Protein AF-A0AB35YA17-F1 (afdb_monomer_lite)

Radius of gyration: 20.36 Å; chains: 1; bounding box: 54×27×73 Å

Sequence (161 aa):
MIVRTKKKPSYKLISTYKTELMGVAAISVLIGHAGTAIMADTGAILLVPKMATLICTLMYMFFFLSGFGCFYSLNKSNDIHKFYNNRIKKVLLPYLVISSIAYAIKYFILEFSFRKFIEAEFFISFWMKNEGAWYIAVVAVLYVVYPVLYNIQKSTKGKKL

Structure (mmCIF, N/CA/C/O backbone):
data_AF-A0AB35YA17-F1
#
_entry.id   AF-A0AB35YA17-F1
#
loop_
_atom_site.group_PDB
_atom_site.id
_atom_site.type_symbol
_atom_site.label_atom_id
_atom_site.label_alt_id
_atom_site.label_comp_id
_atom_site.label_asym_id
_atom_site.label_entity_id
_atom_site.label_seq_id
_atom_site.pdbx_PDB_ins_code
_atom_site.Cartn_x
_atom_site.Cartn_y
_atom_site.Cartn_z
_atom_site.occupancy
_atom_site.B_iso_or_equiv
_atom_site.auth_seq_id
_atom_site.auth_comp_id
_atom_site.auth_asym_id
_atom_site.auth_atom_id
_atom_site.pdbx_PDB_model_num
ATOM 1 N N . MET A 1 1 ? -15.214 -6.123 48.615 1.00 42.41 1 MET A N 1
ATOM 2 C CA . MET A 1 1 ? -14.930 -6.631 47.253 1.00 42.41 1 MET A CA 1
ATOM 3 C C . MET A 1 1 ? -14.469 -5.464 46.379 1.00 42.41 1 MET A C 1
ATOM 5 O O . MET A 1 1 ? -15.293 -4.652 45.987 1.00 42.41 1 MET A O 1
ATOM 9 N N . ILE A 1 2 ? -13.160 -5.300 46.150 1.00 48.78 2 ILE A N 1
ATOM 10 C CA . ILE A 1 2 ? -12.632 -4.199 45.322 1.00 48.78 2 ILE A CA 1
ATOM 11 C C . ILE A 1 2 ? -12.821 -4.580 43.852 1.00 48.78 2 ILE A C 1
ATOM 13 O O . ILE A 1 2 ? -12.086 -5.409 43.315 1.00 48.78 2 ILE A O 1
ATOM 17 N N . VAL A 1 3 ? -13.816 -3.983 43.198 1.00 56.75 3 VAL A N 1
ATOM 18 C CA . VAL A 1 3 ? -13.978 -4.078 41.744 1.00 56.75 3 VAL A CA 1
ATOM 19 C C . VAL A 1 3 ? -12.815 -3.316 41.110 1.00 56.75 3 VAL A C 1
ATOM 21 O O . VAL A 1 3 ? -12.819 -2.088 41.047 1.00 56.75 3 VAL A O 1
ATOM 24 N N . ARG A 1 4 ? -11.779 -4.036 40.664 1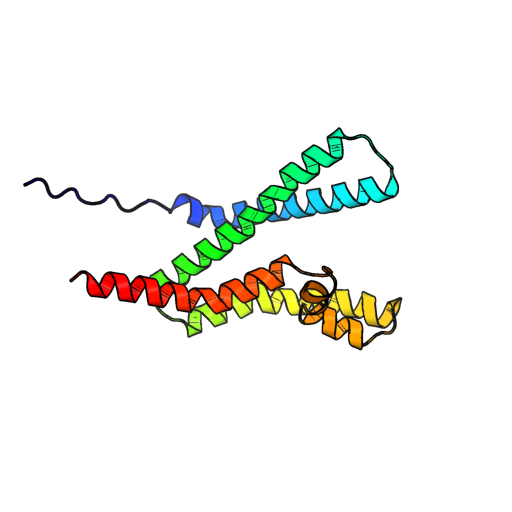.00 53.88 4 ARG A N 1
ATOM 25 C CA . ARG A 1 4 ? -10.700 -3.452 39.857 1.00 53.88 4 ARG A CA 1
ATOM 26 C C . ARG A 1 4 ? -11.301 -2.957 38.544 1.00 53.88 4 ARG A C 1
ATOM 28 O O . ARG A 1 4 ? -11.541 -3.743 37.626 1.00 53.88 4 ARG A O 1
ATOM 35 N N . THR A 1 5 ? -11.538 -1.654 38.436 1.00 58.72 5 THR A N 1
ATOM 36 C CA . THR A 1 5 ? -11.880 -1.026 37.162 1.00 58.72 5 THR A CA 1
ATOM 37 C C . THR A 1 5 ? -10.697 -1.227 36.212 1.00 58.72 5 THR A C 1
ATOM 39 O O . THR A 1 5 ? -9.581 -0.766 36.455 1.00 58.72 5 THR A O 1
ATOM 42 N N . LYS A 1 6 ? -10.892 -1.995 35.132 1.00 57.00 6 LYS A N 1
ATOM 43 C CA . LYS A 1 6 ? -9.851 -2.160 34.110 1.00 57.00 6 LYS A CA 1
ATOM 44 C C . LYS A 1 6 ? -9.609 -0.796 33.464 1.00 57.00 6 LYS A C 1
ATOM 46 O O . LYS A 1 6 ? -10.453 -0.313 32.710 1.00 57.00 6 LYS A O 1
ATOM 51 N N . LYS A 1 7 ? -8.469 -0.168 33.772 1.00 57.84 7 LYS A N 1
ATOM 52 C CA . LYS A 1 7 ? -8.037 1.093 33.155 1.00 57.84 7 LYS A CA 1
ATOM 53 C C . LYS A 1 7 ? -8.033 0.893 31.637 1.00 57.84 7 LYS A C 1
ATOM 55 O O . LYS A 1 7 ? -7.347 0.002 31.135 1.00 57.84 7 LYS A O 1
ATOM 60 N N . LYS A 1 8 ? -8.850 1.660 30.906 1.00 58.75 8 LYS A N 1
ATOM 61 C CA . LYS A 1 8 ? -8.896 1.559 29.442 1.00 58.75 8 LYS A CA 1
ATOM 62 C C . LYS A 1 8 ? -7.508 1.932 28.900 1.00 58.75 8 LYS A C 1
ATOM 64 O O . LYS A 1 8 ? -6.980 2.965 29.315 1.00 58.75 8 LYS A O 1
ATOM 69 N N . PRO A 1 9 ? -6.899 1.120 28.021 1.00 60.78 9 PRO A N 1
ATOM 70 C CA . PRO A 1 9 ? -5.610 1.468 27.436 1.00 60.78 9 PRO A CA 1
ATOM 71 C C . PRO A 1 9 ? -5.728 2.810 26.699 1.00 60.78 9 PRO A C 1
ATOM 73 O O . PRO A 1 9 ? -6.663 3.012 25.927 1.00 60.78 9 PRO A O 1
ATOM 76 N N . SER A 1 10 ? -4.812 3.746 26.972 1.00 74.25 10 SER A N 1
ATOM 77 C CA . SER A 1 10 ? -4.799 5.073 26.346 1.00 74.25 10 SER A CA 1
ATOM 78 C C . SER A 1 10 ? -4.016 5.016 25.040 1.00 74.25 10 SER A C 1
ATOM 80 O O . SER A 1 10 ? -2.791 5.046 25.029 1.00 74.25 10 SER A O 1
ATOM 82 N N . TYR A 1 11 ? -4.733 4.931 23.927 1.00 76.62 11 TYR A N 1
ATOM 83 C CA . TYR A 1 11 ? -4.170 4.934 22.572 1.00 76.62 11 TYR A CA 1
ATOM 84 C C . TYR A 1 11 ? -4.211 6.323 21.907 1.00 76.62 11 TYR A C 1
ATOM 86 O O . TYR A 1 11 ? -4.012 6.450 20.699 1.00 76.62 11 TYR A O 1
ATOM 94 N N . LYS A 1 12 ? -4.462 7.378 22.698 1.00 80.00 12 LYS A N 1
ATOM 95 C CA . LYS A 1 12 ? -4.629 8.760 22.222 1.00 80.00 12 LYS A CA 1
ATOM 96 C C . LYS A 1 12 ? -3.395 9.251 21.459 1.00 80.00 12 LYS A C 1
ATOM 98 O O . LYS A 1 12 ? -3.542 9.756 20.354 1.00 80.00 12 LYS A O 1
ATOM 103 N N . LEU A 1 13 ? -2.197 9.004 21.992 1.00 83.88 13 LEU A N 1
ATOM 104 C CA . LEU A 1 13 ? -0.933 9.421 21.372 1.00 83.88 13 LEU A CA 1
ATOM 105 C C . LEU A 1 13 ? -0.720 8.785 19.993 1.00 83.88 13 LEU A C 1
ATOM 107 O O . LEU A 1 13 ? -0.415 9.491 19.039 1.00 83.88 13 LEU A O 1
ATOM 111 N N . ILE A 1 14 ? -0.963 7.476 19.863 1.00 82.31 14 ILE A N 1
ATOM 112 C CA . ILE A 1 14 ? -0.821 6.760 18.584 1.00 82.31 14 ILE A CA 1
ATOM 113 C C . ILE A 1 14 ? -1.806 7.310 17.550 1.00 82.31 14 ILE A C 1
ATOM 115 O O . ILE A 1 14 ? -1.450 7.488 16.391 1.00 82.31 14 ILE A O 1
ATOM 119 N N . SER A 1 15 ? -3.048 7.599 17.957 1.00 78.12 15 SER A N 1
ATOM 120 C CA . SER A 1 15 ? -4.034 8.183 17.043 1.00 78.12 15 SER A CA 1
ATOM 121 C C . SER A 1 15 ? -3.712 9.622 16.643 1.00 78.12 15 SER A C 1
ATOM 123 O O . SER A 1 15 ? -3.997 9.990 15.507 1.00 78.12 15 SER A O 1
ATOM 125 N N . THR A 1 16 ? -3.126 10.411 17.551 1.00 85.12 16 THR A N 1
ATOM 126 C CA . THR A 1 16 ? -2.727 11.799 17.296 1.00 85.12 16 THR A CA 1
ATOM 127 C C . THR A 1 16 ? -1.582 11.857 16.295 1.00 85.12 16 THR A C 1
ATOM 129 O O . THR A 1 16 ? -1.707 12.566 15.309 1.00 85.12 16 THR A O 1
ATOM 132 N N . TYR A 1 17 ? -0.531 11.058 16.500 1.00 88.06 17 TYR A N 1
ATOM 133 C CA . TYR A 1 17 ? 0.683 11.090 15.676 1.00 88.06 17 TYR A CA 1
ATOM 134 C C . TYR A 1 17 ? 0.683 10.075 14.521 1.00 88.06 17 TYR A C 1
ATOM 136 O O . TYR A 1 17 ? 1.728 9.712 13.984 1.00 88.06 17 TYR A O 1
ATOM 144 N N . LYS A 1 18 ? -0.483 9.530 14.148 1.00 84.44 18 LYS A N 1
ATOM 145 C CA . LYS A 1 18 ? -0.575 8.460 13.141 1.00 84.44 18 LYS A CA 1
ATOM 146 C C . LYS A 1 18 ? -0.013 8.894 11.785 1.00 84.44 18 LYS A C 1
ATOM 148 O O . LYS A 1 18 ? 0.570 8.066 11.089 1.00 84.44 18 LYS A O 1
ATOM 153 N N . THR A 1 19 ? -0.241 10.139 11.378 1.00 85.62 19 THR A N 1
ATOM 154 C CA . THR A 1 19 ? 0.186 10.641 10.064 1.00 85.62 19 THR A CA 1
ATOM 155 C C . THR A 1 19 ? 1.700 10.807 10.020 1.00 85.62 19 THR A C 1
ATOM 157 O O . THR A 1 19 ? 2.346 10.386 9.068 1.00 85.62 19 THR A O 1
ATOM 160 N N . GLU A 1 20 ? 2.266 11.331 11.096 1.00 90.12 20 GLU A N 1
ATOM 161 C CA . GLU A 1 20 ? 3.687 11.536 11.322 1.00 90.12 20 GLU A CA 1
ATOM 162 C C . GLU A 1 20 ? 4.414 10.189 11.343 1.00 90.12 20 GLU A C 1
ATOM 164 O O . GLU A 1 20 ? 5.404 10.011 10.639 1.00 90.12 20 GLU A O 1
ATOM 169 N N . LEU A 1 21 ? 3.863 9.194 12.050 1.00 89.00 21 LEU A N 1
ATOM 170 C CA . LEU A 1 21 ? 4.401 7.832 12.060 1.00 89.00 21 LEU A CA 1
ATOM 171 C C . LEU A 1 21 ? 4.344 7.169 10.672 1.00 89.00 21 LEU A C 1
ATOM 173 O O . LEU A 1 21 ? 5.272 6.450 10.305 1.00 89.00 21 LEU A O 1
ATOM 177 N N . MET A 1 22 ? 3.291 7.418 9.881 1.00 86.38 22 MET A N 1
ATOM 178 C CA . MET A 1 22 ? 3.239 6.968 8.482 1.00 86.38 22 MET A CA 1
ATOM 179 C C . MET A 1 22 ? 4.282 7.684 7.613 1.00 86.38 22 MET A C 1
ATOM 181 O O . MET A 1 22 ? 4.861 7.053 6.734 1.00 86.38 22 MET A O 1
ATOM 185 N N . GLY A 1 23 ? 4.548 8.968 7.863 1.00 87.25 23 GLY A N 1
ATOM 186 C CA . GLY A 1 23 ? 5.589 9.735 7.176 1.00 87.25 23 GLY A CA 1
ATOM 187 C C . GLY A 1 23 ? 6.992 9.197 7.457 1.00 87.25 23 GLY A C 1
ATOM 188 O O . GLY A 1 23 ? 7.753 8.955 6.523 1.00 87.25 23 GLY A O 1
ATOM 189 N N . VAL A 1 24 ? 7.310 8.915 8.725 1.00 88.69 24 VAL A N 1
ATOM 190 C CA . VAL A 1 24 ? 8.587 8.289 9.114 1.00 88.69 24 VAL A CA 1
ATOM 191 C C . VAL A 1 24 ? 8.762 6.931 8.429 1.00 88.69 24 VAL A C 1
ATOM 193 O O . VAL A 1 24 ? 9.828 6.657 7.882 1.00 88.69 24 VAL A O 1
ATOM 196 N N . ALA A 1 25 ? 7.706 6.113 8.387 1.00 86.88 25 ALA A N 1
ATOM 197 C CA . ALA A 1 25 ? 7.730 4.832 7.682 1.00 86.88 25 ALA A CA 1
ATOM 198 C C . ALA A 1 25 ? 7.894 4.996 6.156 1.00 86.88 25 ALA A C 1
ATOM 200 O O . ALA A 1 25 ? 8.560 4.190 5.511 1.00 86.88 25 ALA A O 1
ATOM 201 N N . ALA A 1 26 ? 7.321 6.043 5.552 1.00 86.38 26 ALA A N 1
ATOM 202 C CA . ALA A 1 26 ? 7.488 6.316 4.122 1.00 86.38 26 ALA A CA 1
ATOM 203 C C . ALA A 1 26 ? 8.940 6.669 3.787 1.00 86.38 26 ALA A C 1
ATOM 205 O O . ALA A 1 26 ? 9.523 6.105 2.862 1.00 86.38 26 ALA A O 1
ATOM 206 N N . ILE A 1 27 ? 9.539 7.565 4.576 1.00 87.75 27 ILE A N 1
ATOM 207 C CA . ILE A 1 27 ? 10.937 7.977 4.409 1.00 87.75 27 ILE A CA 1
ATOM 208 C C . ILE A 1 27 ? 11.865 6.772 4.579 1.00 87.75 27 ILE A C 1
ATOM 210 O O . ILE A 1 27 ? 12.800 6.596 3.800 1.00 87.75 27 ILE A O 1
ATOM 214 N N . SER A 1 28 ? 11.589 5.902 5.551 1.00 84.62 28 SER A N 1
ATOM 215 C CA . SER A 1 28 ? 12.417 4.723 5.792 1.00 84.62 28 SER A CA 1
ATOM 216 C C . SER A 1 28 ? 12.399 3.730 4.623 1.00 84.62 28 SER A C 1
ATOM 218 O O . SER A 1 28 ? 13.429 3.135 4.312 1.00 84.62 28 SER A O 1
ATOM 220 N N . VAL A 1 29 ? 11.258 3.583 3.940 1.00 82.69 29 VAL A N 1
ATOM 221 C CA . VAL A 1 29 ? 11.134 2.783 2.708 1.00 82.69 29 VAL A CA 1
ATOM 222 C C . VAL A 1 29 ? 11.941 3.400 1.564 1.00 82.69 29 VAL A C 1
ATOM 224 O O . VAL A 1 29 ? 12.653 2.677 0.868 1.00 82.69 29 VAL A O 1
ATOM 227 N N . LEU A 1 30 ? 11.886 4.726 1.390 1.00 82.81 30 LEU A N 1
ATOM 228 C CA . LEU A 1 30 ? 12.676 5.423 0.367 1.00 82.81 30 LEU A CA 1
ATOM 229 C C . LEU A 1 30 ? 14.182 5.241 0.590 1.00 82.81 30 LEU A C 1
ATOM 231 O O . LEU A 1 30 ? 14.902 4.922 -0.353 1.00 82.81 30 LEU A O 1
ATOM 235 N N . ILE A 1 31 ? 14.647 5.375 1.837 1.00 82.00 31 ILE A N 1
ATOM 236 C CA . ILE A 1 31 ? 16.051 5.137 2.207 1.00 82.00 31 ILE A CA 1
ATOM 237 C C . ILE A 1 31 ? 16.447 3.685 1.926 1.00 82.00 31 ILE A C 1
ATOM 239 O O . ILE A 1 31 ? 17.521 3.441 1.380 1.00 82.00 31 ILE A O 1
ATOM 243 N N . GLY A 1 32 ? 15.581 2.725 2.259 1.00 76.06 32 GLY A N 1
ATOM 244 C CA . GLY A 1 32 ? 15.814 1.312 1.974 1.00 76.06 32 GLY A CA 1
ATOM 245 C C . GLY A 1 32 ? 16.005 1.034 0.481 1.00 76.06 32 GLY A C 1
ATOM 246 O O . GLY A 1 32 ? 16.999 0.421 0.098 1.00 76.06 32 GLY A O 1
ATOM 247 N N . HIS A 1 33 ? 15.103 1.541 -0.366 1.00 76.56 33 HIS A N 1
ATOM 248 C CA . HIS A 1 33 ? 15.198 1.376 -1.820 1.00 76.56 33 HIS A CA 1
ATOM 249 C C . HIS A 1 33 ? 16.413 2.091 -2.426 1.00 76.56 33 HIS A C 1
ATOM 251 O O . HIS A 1 33 ? 17.112 1.505 -3.255 1.00 76.56 33 HIS A O 1
ATOM 257 N N . ALA A 1 34 ? 16.709 3.317 -1.984 1.00 74.06 34 ALA A N 1
ATOM 258 C CA . ALA A 1 34 ? 17.899 4.047 -2.417 1.00 74.06 34 ALA A CA 1
ATOM 259 C C . ALA A 1 34 ? 19.186 3.301 -2.029 1.00 74.06 34 ALA A C 1
ATOM 261 O O . ALA A 1 34 ? 20.076 3.138 -2.859 1.00 74.06 34 ALA A O 1
ATOM 262 N N . GLY A 1 35 ? 19.253 2.771 -0.803 1.00 69.25 35 GLY A N 1
ATOM 263 C CA . GLY A 1 35 ? 20.375 1.957 -0.339 1.00 69.25 35 GLY A CA 1
ATOM 264 C C . GLY A 1 35 ? 20.596 0.717 -1.208 1.00 69.25 35 GLY A C 1
ATOM 265 O O . GLY A 1 35 ? 21.725 0.460 -1.615 1.00 69.25 35 GLY A O 1
ATOM 266 N N . THR A 1 36 ? 19.530 -0.010 -1.562 1.00 67.31 36 THR A N 1
ATOM 267 C CA . THR A 1 36 ? 19.639 -1.183 -2.449 1.00 67.31 36 THR A CA 1
ATOM 268 C C . THR A 1 36 ? 20.044 -0.833 -3.882 1.00 67.31 36 THR A C 1
ATOM 270 O O . THR A 1 36 ? 20.770 -1.603 -4.502 1.00 67.31 36 THR A O 1
ATOM 273 N N . ALA A 1 37 ? 19.619 0.321 -4.406 1.00 66.69 37 ALA A N 1
ATOM 274 C CA . ALA A 1 37 ? 20.000 0.766 -5.747 1.00 66.69 37 ALA A CA 1
ATOM 275 C C . ALA A 1 37 ? 21.484 1.165 -5.804 1.00 66.69 37 ALA A C 1
ATOM 277 O O . ALA A 1 37 ? 22.213 0.713 -6.680 1.00 66.69 37 ALA A O 1
ATOM 278 N N . ILE A 1 38 ? 21.964 1.912 -4.803 1.00 65.19 38 ILE A N 1
ATOM 279 C CA . ILE A 1 38 ? 23.383 2.286 -4.689 1.00 65.19 38 ILE A CA 1
ATOM 280 C C . ILE A 1 38 ? 24.273 1.036 -4.606 1.00 65.19 38 ILE A C 1
ATOM 282 O O . ILE A 1 38 ? 25.345 1.006 -5.211 1.00 65.19 38 ILE A O 1
ATOM 286 N N . MET A 1 39 ? 23.832 -0.014 -3.901 1.00 63.09 39 MET A N 1
ATOM 287 C CA . MET A 1 39 ? 24.553 -1.292 -3.839 1.00 63.09 39 MET A CA 1
ATOM 288 C C . MET A 1 39 ? 24.715 -1.963 -5.205 1.00 63.09 39 MET A C 1
ATOM 290 O O . MET A 1 39 ? 25.785 -2.510 -5.469 1.00 63.09 39 MET A O 1
ATOM 294 N N . ALA A 1 40 ? 23.672 -1.937 -6.042 1.00 61.50 40 ALA A N 1
ATOM 295 C CA . ALA A 1 40 ? 23.701 -2.547 -7.369 1.00 61.50 40 ALA A CA 1
ATOM 296 C C . ALA A 1 40 ? 24.715 -1.856 -8.297 1.00 61.50 40 ALA A C 1
ATOM 298 O O . ALA A 1 40 ? 25.370 -2.537 -9.082 1.00 61.50 40 ALA A O 1
ATOM 299 N N . ASP A 1 41 ? 24.897 -0.540 -8.142 1.00 62.16 41 ASP A N 1
ATOM 300 C CA . ASP A 1 41 ? 25.725 0.266 -9.047 1.00 62.16 41 ASP A CA 1
ATOM 301 C C . ASP A 1 41 ? 27.178 0.460 -8.577 1.00 62.16 41 ASP A C 1
ATOM 303 O O . ASP A 1 41 ? 28.068 0.644 -9.404 1.00 62.16 41 ASP A O 1
ATOM 307 N N . THR A 1 42 ? 27.455 0.447 -7.264 1.00 63.09 42 THR A N 1
ATOM 308 C CA . THR A 1 42 ? 28.764 0.903 -6.730 1.00 63.09 42 THR A CA 1
ATOM 309 C C . THR A 1 42 ? 29.583 -0.149 -5.980 1.00 63.09 42 THR A C 1
ATOM 311 O O . THR A 1 42 ? 30.731 0.121 -5.630 1.00 63.09 42 THR A O 1
ATOM 314 N N . GLY A 1 43 ? 29.036 -1.341 -5.701 1.00 57.81 43 GLY A N 1
ATOM 315 C CA . GLY A 1 43 ? 29.755 -2.402 -4.972 1.00 57.81 43 GLY A CA 1
ATOM 316 C C . GLY A 1 43 ? 30.192 -2.021 -3.545 1.00 57.81 43 GLY A C 1
ATOM 317 O O . GLY A 1 43 ? 31.057 -2.679 -2.964 1.00 57.81 43 GLY A O 1
ATOM 318 N N . ALA A 1 44 ? 29.630 -0.949 -2.974 1.00 55.81 44 ALA A N 1
ATOM 319 C CA . ALA A 1 44 ? 30.083 -0.363 -1.718 1.00 55.81 44 ALA A CA 1
ATOM 320 C C . ALA A 1 44 ? 29.840 -1.257 -0.475 1.00 55.81 44 ALA A C 1
ATOM 322 O O . ALA A 1 44 ? 28.806 -1.898 -0.299 1.00 55.81 44 ALA A O 1
ATOM 323 N N . ILE A 1 45 ? 30.848 -1.223 0.400 1.00 56.75 45 ILE A N 1
ATOM 324 C CA . ILE A 1 45 ? 31.156 -1.986 1.624 1.00 56.75 45 ILE A CA 1
ATOM 325 C C . ILE A 1 45 ? 29.965 -2.290 2.571 1.00 56.75 45 ILE A C 1
ATOM 327 O O . ILE A 1 45 ? 29.129 -1.438 2.869 1.00 56.75 45 ILE A O 1
ATOM 331 N N . LEU A 1 46 ? 30.011 -3.496 3.162 1.00 56.69 46 LEU A N 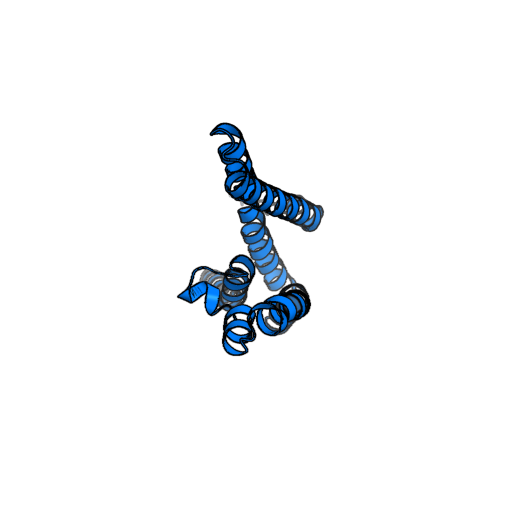1
ATOM 332 C CA . LEU A 1 46 ? 29.117 -4.194 4.118 1.00 56.69 46 LEU A CA 1
ATOM 333 C C . LEU A 1 46 ? 28.320 -3.404 5.191 1.00 56.69 46 LEU A C 1
ATOM 335 O O . LEU A 1 46 ? 27.381 -3.970 5.760 1.00 56.69 46 LEU A O 1
ATOM 339 N N . LEU A 1 47 ? 28.675 -2.160 5.533 1.00 56.97 47 LEU A N 1
ATOM 340 C CA . LEU A 1 47 ? 28.067 -1.408 6.649 1.00 56.97 47 LEU A CA 1
ATOM 341 C C . LEU A 1 47 ? 26.883 -0.522 6.233 1.00 56.97 47 LEU A C 1
ATOM 343 O O . LEU A 1 47 ? 25.860 -0.513 6.922 1.00 56.97 47 LEU A O 1
ATOM 347 N N . VAL A 1 48 ? 26.977 0.160 5.088 1.00 59.69 48 VAL A N 1
ATOM 348 C CA . VAL A 1 48 ? 25.870 0.958 4.522 1.00 59.69 48 VAL A CA 1
ATOM 349 C C . VAL A 1 48 ? 24.630 0.088 4.224 1.00 59.69 48 VAL A C 1
ATOM 351 O O . VAL A 1 48 ? 23.528 0.478 4.621 1.00 59.69 48 VAL A O 1
ATOM 354 N N . PRO A 1 49 ? 24.772 -1.135 3.668 1.00 62.69 49 PRO A N 1
ATOM 355 C CA . PRO A 1 49 ? 23.657 -2.060 3.444 1.00 62.69 49 PRO A CA 1
ATOM 356 C C . PRO A 1 49 ? 22.925 -2.488 4.719 1.00 62.69 49 PRO A C 1
ATOM 358 O O . PRO A 1 49 ? 21.694 -2.555 4.743 1.00 62.69 49 PRO A O 1
ATOM 361 N N . LYS A 1 50 ? 23.662 -2.774 5.802 1.00 67.12 50 LYS A N 1
ATOM 362 C CA . LYS A 1 50 ? 23.066 -3.236 7.067 1.00 67.12 50 LYS A CA 1
ATOM 363 C C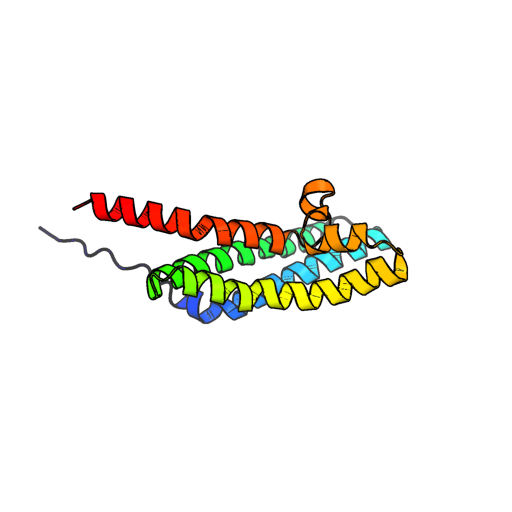 . LYS A 1 50 ? 22.224 -2.143 7.718 1.00 67.12 50 LYS A C 1
ATOM 365 O O . LYS A 1 50 ? 21.108 -2.418 8.153 1.00 67.12 50 LYS A O 1
ATOM 370 N N . MET A 1 51 ? 22.720 -0.906 7.728 1.00 67.81 51 MET A N 1
ATOM 371 C CA . MET A 1 51 ? 21.979 0.236 8.270 1.00 67.81 51 MET A CA 1
ATOM 372 C C . MET A 1 51 ? 20.750 0.576 7.421 1.00 67.81 51 MET A C 1
ATOM 374 O O . MET A 1 51 ? 19.671 0.777 7.977 1.00 67.81 51 MET A O 1
ATOM 378 N N . ALA A 1 52 ? 20.874 0.559 6.090 1.00 68.00 52 ALA A N 1
ATOM 379 C CA . ALA A 1 52 ? 19.737 0.761 5.192 1.00 68.00 52 ALA A CA 1
ATOM 380 C C . ALA A 1 52 ? 18.664 -0.323 5.380 1.00 68.00 52 ALA A C 1
ATOM 382 O O . ALA A 1 52 ? 17.481 -0.004 5.452 1.00 68.00 52 ALA A O 1
ATOM 383 N N . THR A 1 53 ? 19.064 -1.587 5.551 1.00 69.00 53 THR A N 1
ATOM 384 C CA . THR A 1 53 ? 18.138 -2.703 5.809 1.00 69.00 53 THR A CA 1
ATOM 385 C C . THR A 1 53 ? 17.419 -2.541 7.149 1.00 69.00 53 THR A C 1
ATOM 387 O O . THR A 1 53 ? 16.203 -2.714 7.214 1.00 69.00 53 THR A O 1
ATOM 390 N N . LEU A 1 54 ? 18.139 -2.153 8.209 1.00 70.50 54 LEU A N 1
ATOM 391 C CA . LEU A 1 54 ? 17.550 -1.877 9.524 1.00 70.50 54 LEU A CA 1
ATOM 392 C C . LEU A 1 54 ? 16.535 -0.733 9.459 1.00 70.50 54 LEU A C 1
ATOM 394 O O . LEU A 1 54 ? 15.431 -0.872 9.979 1.00 70.50 54 LEU A O 1
ATOM 398 N N . ILE A 1 55 ? 16.859 0.361 8.771 1.00 74.06 55 ILE A N 1
ATOM 399 C CA . ILE A 1 55 ? 15.926 1.475 8.557 1.00 74.06 55 ILE A CA 1
ATOM 400 C C . ILE A 1 55 ? 14.723 1.005 7.730 1.00 74.06 55 ILE A C 1
ATOM 402 O O . ILE A 1 55 ? 13.586 1.319 8.068 1.00 74.06 55 ILE A O 1
ATOM 406 N N . CYS A 1 56 ? 14.939 0.168 6.717 1.00 73.19 56 CYS A N 1
ATOM 407 C CA . CYS A 1 56 ? 13.872 -0.398 5.897 1.00 73.19 56 CYS A CA 1
ATOM 408 C C . CYS A 1 56 ? 12.859 -1.208 6.733 1.00 73.19 56 CYS A C 1
ATOM 410 O O . CYS A 1 56 ? 11.671 -1.186 6.426 1.00 73.19 56 CYS A O 1
ATOM 412 N N . THR A 1 57 ? 13.265 -1.832 7.851 1.00 77.19 57 THR A N 1
ATOM 413 C CA . THR A 1 57 ? 12.330 -2.546 8.751 1.00 77.19 57 THR A CA 1
ATOM 414 C C . THR A 1 57 ? 11.246 -1.649 9.357 1.00 77.19 57 THR A C 1
ATOM 416 O O . THR A 1 57 ? 10.163 -2.130 9.693 1.00 77.19 57 THR A O 1
ATOM 419 N N . LEU A 1 58 ? 11.456 -0.330 9.415 1.00 79.12 58 LEU A N 1
ATOM 420 C CA . LEU A 1 58 ? 10.416 0.615 9.828 1.00 79.12 58 LEU A CA 1
ATOM 421 C C . LEU A 1 58 ? 9.213 0.612 8.869 1.00 79.12 58 LEU A C 1
ATOM 423 O O . LEU A 1 58 ? 8.139 1.063 9.259 1.00 79.12 58 LEU A O 1
ATOM 427 N N . MET A 1 59 ? 9.320 0.009 7.676 1.00 79.19 59 MET A N 1
ATOM 428 C CA . MET A 1 59 ? 8.171 -0.253 6.805 1.00 79.19 59 MET A CA 1
ATOM 429 C C . MET A 1 59 ? 7.069 -1.051 7.515 1.00 79.19 59 MET A C 1
ATOM 431 O O . MET A 1 59 ? 5.891 -0.870 7.217 1.00 79.19 59 MET A O 1
ATOM 435 N N . TYR A 1 60 ? 7.409 -1.911 8.486 1.00 84.12 60 TYR A N 1
ATOM 436 C CA . TYR A 1 60 ? 6.415 -2.710 9.208 1.00 84.12 60 TYR A CA 1
ATOM 437 C C . TYR A 1 60 ? 5.473 -1.840 10.055 1.00 84.12 60 TYR A C 1
ATOM 439 O O . TYR A 1 60 ? 4.343 -2.250 10.342 1.00 84.12 60 TYR A O 1
ATOM 447 N N . MET A 1 61 ? 5.870 -0.599 10.376 1.00 86.19 61 MET A N 1
ATOM 448 C CA . MET A 1 61 ? 4.978 0.391 10.987 1.00 86.19 61 MET A CA 1
ATOM 449 C C . MET A 1 61 ? 3.755 0.673 10.116 1.00 86.19 61 MET A C 1
ATOM 451 O O . MET A 1 61 ? 2.675 0.923 10.651 1.00 86.19 61 MET A O 1
ATOM 455 N N . PHE A 1 62 ? 3.866 0.573 8.791 1.00 84.31 62 PHE A N 1
ATOM 456 C CA . PHE A 1 62 ? 2.716 0.722 7.914 1.00 84.31 62 PHE A CA 1
ATOM 457 C C . PHE A 1 62 ? 1.660 -0.361 8.130 1.00 84.31 62 PHE A C 1
ATOM 459 O O . PHE A 1 62 ? 0.467 -0.045 8.172 1.00 84.31 62 PHE A O 1
ATOM 466 N N . PHE A 1 63 ? 2.071 -1.617 8.322 1.00 88.00 63 PHE A N 1
ATOM 467 C CA . PHE A 1 63 ? 1.143 -2.700 8.650 1.00 88.00 63 PHE A CA 1
ATOM 468 C C . PHE A 1 63 ? 0.498 -2.477 10.013 1.00 88.00 63 PHE A C 1
ATOM 470 O O . PHE A 1 63 ? -0.726 -2.573 10.137 1.00 88.00 63 PHE A O 1
ATOM 477 N N . PHE A 1 64 ? 1.298 -2.101 11.014 1.00 89.81 64 PHE A N 1
ATOM 478 C CA . PHE A 1 64 ? 0.793 -1.808 12.351 1.00 89.81 64 PHE A CA 1
ATOM 479 C C . PHE A 1 64 ? -0.244 -0.674 12.335 1.00 89.81 64 PHE A C 1
ATOM 481 O O . PHE A 1 64 ? -1.364 -0.845 12.819 1.00 89.81 64 PHE A O 1
ATOM 488 N N . LEU A 1 65 ? 0.079 0.467 11.720 1.00 89.31 65 LEU A N 1
ATOM 489 C CA . LEU A 1 65 ? -0.808 1.632 11.646 1.00 89.31 65 LEU A CA 1
ATOM 490 C C . LEU A 1 65 ? -2.035 1.381 10.761 1.00 89.31 65 LEU A C 1
ATOM 492 O O . LEU A 1 65 ? -3.116 1.905 11.052 1.00 89.31 65 LEU A O 1
ATOM 496 N N . SER A 1 66 ? -1.901 0.566 9.711 1.00 90.38 66 SER A N 1
ATOM 497 C CA . SER A 1 66 ? -3.025 0.124 8.879 1.00 90.38 66 SER A CA 1
ATOM 498 C C . SER A 1 66 ? -3.987 -0.761 9.667 1.00 90.38 66 SER A C 1
ATOM 500 O O . SER A 1 66 ? -5.193 -0.495 9.672 1.00 90.38 66 SER A O 1
ATOM 502 N N . GLY A 1 67 ? -3.476 -1.758 10.395 1.00 90.50 67 GLY A N 1
ATOM 503 C CA . GLY A 1 67 ? -4.275 -2.610 11.279 1.00 90.50 67 GLY A CA 1
ATOM 504 C C . GLY A 1 67 ? -4.938 -1.813 12.405 1.00 90.50 67 GLY A C 1
ATOM 505 O O . GLY A 1 67 ? -6.140 -1.946 12.648 1.00 90.50 67 GLY A O 1
ATOM 506 N N . PHE A 1 68 ? -4.196 -0.891 13.023 1.00 89.75 68 PHE A N 1
ATOM 507 C CA . PHE A 1 68 ? -4.720 0.014 14.044 1.00 89.75 68 PHE A CA 1
ATOM 508 C C . PHE A 1 68 ? -5.838 0.919 13.495 1.00 89.75 68 PHE A C 1
ATOM 510 O O . PHE A 1 68 ? -6.889 1.091 14.119 1.00 89.75 68 PHE A O 1
ATOM 517 N N . GLY A 1 69 ? -5.664 1.443 12.278 1.00 88.69 69 GLY A N 1
ATOM 518 C CA . GLY A 1 69 ? -6.695 2.200 11.572 1.00 88.69 69 GLY A CA 1
ATOM 519 C C . GLY A 1 69 ? -7.952 1.374 11.288 1.00 88.69 69 GLY A C 1
ATOM 520 O O . GLY A 1 69 ? -9.065 1.913 11.319 1.00 88.69 69 GLY A O 1
ATOM 521 N N . CYS A 1 70 ? -7.804 0.070 11.043 1.00 91.19 70 CYS A N 1
ATOM 522 C CA . CYS A 1 70 ? -8.932 -0.836 10.862 1.00 91.19 70 CYS A CA 1
ATOM 523 C C . CYS A 1 70 ? -9.722 -1.039 12.155 1.00 91.19 70 CYS A C 1
ATOM 525 O O . CYS A 1 70 ? -10.940 -0.837 12.161 1.00 91.19 70 CYS A O 1
ATOM 527 N N . PHE A 1 71 ? -9.017 -1.306 13.254 1.00 89.75 71 PHE A N 1
ATOM 528 C CA . PHE A 1 71 ? -9.600 -1.431 14.589 1.00 89.75 71 PHE A CA 1
ATOM 529 C C . PHE A 1 71 ? -10.406 -0.199 14.988 1.00 89.75 71 PHE A C 1
ATOM 531 O O . PHE A 1 71 ? -11.561 -0.311 15.401 1.00 89.75 71 PHE A O 1
ATOM 538 N N . TYR A 1 72 ? -9.825 0.991 14.830 1.00 87.31 72 TYR A N 1
ATOM 539 C CA . TYR A 1 72 ? -10.491 2.228 15.226 1.00 87.31 72 TYR A CA 1
ATOM 540 C C . TYR A 1 72 ? -11.725 2.525 14.363 1.00 87.31 72 TYR A C 1
ATOM 542 O O . TYR A 1 72 ? -12.758 2.953 14.875 1.00 87.31 72 TYR A O 1
ATOM 550 N N . SER A 1 73 ? -11.651 2.267 13.055 1.00 88.88 73 SER A N 1
ATOM 551 C CA . SER A 1 73 ? -12.760 2.545 12.139 1.00 88.88 73 SER A CA 1
ATOM 552 C C . SER A 1 73 ? -13.994 1.696 12.428 1.00 88.88 73 SER A C 1
ATOM 554 O O . SER A 1 73 ? -15.097 2.247 12.468 1.00 88.88 73 SER A O 1
ATOM 556 N N . LEU A 1 74 ? -13.823 0.385 12.631 1.00 89.94 74 LEU A N 1
ATOM 557 C CA . LEU A 1 74 ? -14.951 -0.501 12.928 1.00 89.94 74 LEU A CA 1
ATOM 558 C C . LEU A 1 74 ? -15.460 -0.307 14.357 1.00 89.94 74 LEU A C 1
ATOM 560 O O . LEU A 1 74 ? -16.667 -0.249 14.544 1.00 89.94 74 LEU A O 1
ATOM 564 N N . ASN A 1 75 ? -14.597 -0.064 15.349 1.00 86.81 75 ASN A N 1
ATOM 565 C CA . ASN A 1 75 ? -15.076 0.233 16.705 1.00 86.81 75 ASN A CA 1
ATOM 566 C C . ASN A 1 75 ? -15.826 1.560 16.828 1.00 86.81 75 ASN A C 1
ATOM 568 O O . ASN A 1 75 ? -16.697 1.677 17.684 1.00 86.81 75 ASN A O 1
ATOM 572 N N . LYS A 1 76 ? -15.487 2.566 16.014 1.00 84.19 76 LYS A N 1
ATOM 573 C CA . LYS A 1 76 ? -16.149 3.874 16.071 1.00 84.19 76 LYS A CA 1
ATOM 574 C C . LYS A 1 76 ? -17.497 3.894 15.353 1.00 84.19 76 LYS A C 1
ATOM 576 O O . LYS A 1 76 ? -18.391 4.601 15.793 1.00 84.19 76 LYS A O 1
ATOM 581 N N . SER A 1 77 ? -17.618 3.192 14.226 1.00 86.00 77 SER A N 1
ATOM 582 C CA . SER A 1 77 ? -18.812 3.270 13.367 1.00 86.00 77 SER A CA 1
ATOM 583 C C . SER A 1 77 ? -19.655 1.999 13.340 1.00 86.00 77 SER A C 1
ATOM 585 O O . SER A 1 77 ? -20.838 2.086 13.045 1.00 86.00 77 SER A O 1
ATOM 587 N N . ASN A 1 78 ? -19.060 0.837 13.631 1.00 84.88 78 ASN A N 1
ATOM 588 C CA . ASN A 1 78 ? -19.658 -0.491 13.463 1.00 84.88 78 ASN A CA 1
ATOM 589 C C . ASN A 1 78 ? -20.314 -0.695 12.075 1.00 84.88 78 ASN A C 1
ATOM 591 O O . ASN A 1 78 ? -21.241 -1.484 11.934 1.00 84.88 78 ASN A O 1
ATOM 595 N N . ASP A 1 79 ? -19.818 0.013 11.056 1.00 90.31 79 ASP A N 1
ATOM 596 C CA . ASP A 1 79 ? -20.347 0.021 9.693 1.00 90.31 79 ASP A CA 1
ATOM 597 C C . ASP A 1 79 ? -19.272 -0.484 8.720 1.00 90.31 79 ASP A C 1
ATOM 599 O O . ASP A 1 79 ? -18.237 0.158 8.493 1.00 90.31 79 ASP A O 1
ATOM 603 N N . ILE A 1 80 ? -19.527 -1.665 8.157 1.00 91.31 80 ILE A N 1
ATOM 604 C CA . ILE A 1 80 ? -18.623 -2.362 7.239 1.00 91.31 80 ILE A CA 1
ATOM 605 C C . ILE A 1 80 ? -18.599 -1.682 5.859 1.00 91.31 80 ILE A C 1
ATOM 607 O O . ILE A 1 80 ? -17.537 -1.585 5.240 1.00 91.31 80 ILE A O 1
ATOM 611 N N . HIS A 1 81 ? -19.722 -1.130 5.389 1.00 91.62 81 HIS A N 1
ATOM 612 C CA . HIS A 1 81 ? -19.772 -0.421 4.106 1.00 91.62 81 HIS A CA 1
ATOM 613 C C . HIS A 1 81 ? -18.945 0.863 4.170 1.00 91.62 81 HIS A C 1
ATOM 615 O O . HIS A 1 81 ? -18.086 1.115 3.318 1.00 91.62 81 HIS A O 1
ATOM 621 N N . LYS A 1 82 ? -19.126 1.646 5.240 1.00 93.31 82 LYS A N 1
ATOM 622 C CA . LYS A 1 82 ? -18.310 2.836 5.501 1.00 93.31 82 LYS A CA 1
ATOM 623 C C . LYS A 1 82 ? -16.842 2.481 5.714 1.00 93.31 82 LYS A C 1
ATOM 625 O O . LYS A 1 82 ? -15.968 3.258 5.323 1.00 93.31 82 LYS A O 1
ATOM 630 N N . PHE A 1 83 ? -16.543 1.325 6.309 1.00 94.06 83 PHE A N 1
ATOM 631 C CA . PHE A 1 83 ? -15.176 0.826 6.406 1.00 94.06 83 PHE A CA 1
ATOM 632 C C . PHE A 1 83 ? -14.554 0.663 5.016 1.00 94.06 83 PHE A C 1
ATOM 634 O O . PHE A 1 83 ? -13.575 1.362 4.746 1.00 94.06 83 PHE A O 1
ATOM 641 N N . TYR A 1 84 ? -15.135 -0.155 4.132 1.00 94.44 84 TYR A N 1
ATOM 642 C CA . TYR A 1 84 ? -14.573 -0.418 2.802 1.00 94.44 84 TYR A CA 1
ATOM 643 C C . TYR A 1 84 ? -14.465 0.847 1.952 1.00 94.44 84 TYR A C 1
ATOM 645 O O . TYR A 1 84 ? -13.394 1.124 1.411 1.00 94.44 84 TYR A O 1
ATOM 653 N N . ASN A 1 85 ? -15.509 1.680 1.923 1.00 94.50 85 ASN A N 1
ATOM 654 C CA . ASN A 1 85 ? -15.514 2.928 1.155 1.00 94.50 85 ASN A CA 1
ATOM 655 C C . ASN A 1 85 ? -14.340 3.847 1.540 1.00 94.50 85 ASN A C 1
ATOM 657 O O . ASN A 1 85 ? -13.638 4.395 0.691 1.00 94.50 85 ASN A O 1
ATOM 661 N N . ASN A 1 86 ? -14.061 3.960 2.841 1.00 92.88 86 ASN A N 1
ATOM 662 C CA . ASN A 1 86 ? -12.936 4.754 3.324 1.00 92.88 86 ASN A CA 1
ATOM 663 C C . ASN A 1 86 ? -11.571 4.191 2.899 1.00 92.88 86 ASN A C 1
ATOM 665 O O . ASN A 1 86 ? -10.635 4.971 2.751 1.00 92.88 86 ASN A O 1
ATOM 669 N N . ARG A 1 87 ? -11.424 2.869 2.733 1.00 93.62 87 ARG A N 1
ATOM 670 C CA . ARG A 1 87 ? -10.147 2.242 2.335 1.00 93.62 87 ARG A CA 1
ATOM 671 C C . ARG A 1 87 ? -9.945 2.334 0.835 1.00 93.62 87 ARG A C 1
ATOM 673 O O . ARG A 1 87 ? -8.843 2.653 0.405 1.00 93.62 87 ARG A O 1
ATOM 680 N N . ILE A 1 88 ? -11.017 2.154 0.066 1.00 93.69 88 ILE A N 1
ATOM 681 C CA . ILE A 1 88 ? -10.999 2.369 -1.379 1.00 93.69 88 ILE A CA 1
ATOM 682 C C . ILE A 1 88 ? -10.527 3.796 -1.670 1.00 93.69 88 ILE A C 1
ATOM 684 O O . ILE A 1 88 ? -9.528 3.980 -2.351 1.00 93.69 88 ILE A O 1
ATOM 688 N N . LYS A 1 89 ? -11.156 4.806 -1.056 1.00 94.12 89 LYS A N 1
ATOM 689 C CA . LYS A 1 89 ? -10.814 6.219 -1.294 1.00 94.12 89 LYS A CA 1
ATOM 690 C C . LYS A 1 89 ? -9.414 6.622 -0.827 1.00 94.12 89 LYS A C 1
ATOM 692 O O . LYS A 1 89 ? -8.826 7.520 -1.413 1.00 94.12 89 LYS A O 1
ATOM 697 N N . LYS A 1 90 ? -8.901 6.013 0.246 1.00 89.69 90 LYS A N 1
ATOM 698 C CA . LYS A 1 90 ? -7.628 6.425 0.867 1.00 89.69 90 LYS A CA 1
ATOM 699 C C . LYS A 1 90 ? -6.418 5.607 0.431 1.00 89.69 90 LYS A C 1
ATOM 701 O O . LYS A 1 90 ? -5.305 6.067 0.646 1.00 89.69 90 LYS A O 1
ATOM 706 N N . VAL A 1 91 ? -6.622 4.401 -0.098 1.00 91.62 91 VAL A N 1
ATOM 707 C CA . VAL A 1 91 ? -5.531 3.469 -0.418 1.00 91.62 91 VAL A CA 1
ATOM 708 C C . VAL A 1 91 ? -5.636 2.977 -1.854 1.00 91.62 91 VAL A C 1
ATOM 710 O O . VAL A 1 91 ? -4.719 3.220 -2.627 1.00 91.62 91 VAL A O 1
ATOM 713 N N . LEU A 1 92 ? -6.752 2.345 -2.235 1.00 91.62 92 LEU A N 1
ATOM 714 C CA . LEU A 1 92 ? -6.858 1.724 -3.562 1.00 91.62 92 LEU A CA 1
ATOM 715 C C . LEU A 1 92 ? -6.950 2.751 -4.692 1.00 91.62 92 LEU A C 1
ATOM 717 O O . LEU A 1 92 ? -6.252 2.610 -5.683 1.00 91.62 92 LEU A O 1
ATOM 721 N N . LEU A 1 93 ? -7.766 3.797 -4.546 1.00 93.56 93 LEU A N 1
ATOM 722 C CA . LEU A 1 93 ? -7.926 4.809 -5.590 1.00 93.56 93 LEU A CA 1
ATOM 723 C C . LEU A 1 93 ? -6.627 5.602 -5.834 1.00 93.56 93 LEU A C 1
ATOM 725 O O . LEU A 1 93 ? -6.220 5.688 -6.989 1.00 93.5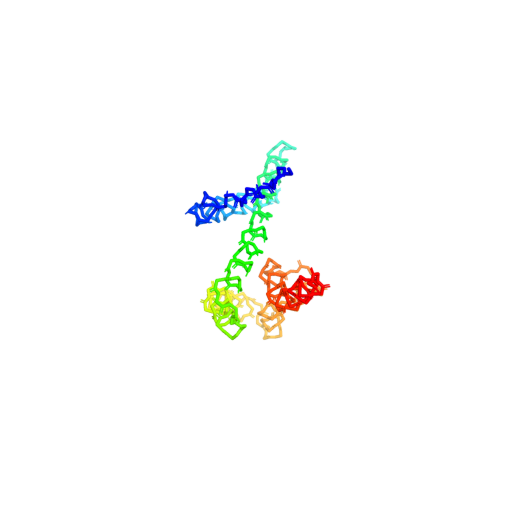6 93 LEU A O 1
ATOM 729 N N . PRO A 1 94 ? -5.925 6.122 -4.801 1.00 93.50 94 PRO A N 1
ATOM 730 C CA . PRO A 1 94 ? -4.617 6.740 -5.007 1.00 93.50 94 PRO A CA 1
ATOM 731 C C . PRO A 1 94 ? -3.595 5.786 -5.629 1.00 93.50 94 PRO A C 1
ATOM 733 O O . PRO A 1 94 ? -2.831 6.210 -6.490 1.00 93.50 94 PRO A O 1
ATOM 736 N N . TYR A 1 95 ? -3.600 4.509 -5.222 1.00 93.44 95 TYR A N 1
ATOM 737 C CA . TYR A 1 95 ? -2.740 3.496 -5.827 1.00 93.44 95 TYR A CA 1
ATOM 738 C C . TYR A 1 95 ? -3.017 3.370 -7.324 1.00 93.44 95 TYR A C 1
ATOM 740 O O . TYR A 1 95 ? -2.101 3.631 -8.089 1.00 93.44 95 TYR A O 1
ATOM 748 N N . LEU A 1 96 ? -4.261 3.078 -7.722 1.00 93.75 96 LEU A N 1
ATOM 749 C CA . LEU A 1 96 ? -4.635 2.854 -9.122 1.00 93.75 96 LEU A CA 1
ATOM 750 C C . LEU A 1 96 ? -4.252 4.035 -10.016 1.00 93.75 96 LEU A C 1
ATOM 752 O O . LEU A 1 96 ? -3.727 3.842 -11.102 1.00 93.75 96 LEU A O 1
ATOM 756 N N . VAL A 1 97 ? -4.459 5.273 -9.558 1.00 95.19 97 VAL A N 1
ATOM 757 C CA . VAL A 1 97 ? -4.088 6.459 -10.347 1.00 95.19 97 VAL A CA 1
ATOM 758 C C . VAL A 1 97 ? -2.574 6.525 -10.568 1.00 95.19 97 VAL A C 1
ATOM 760 O O . VAL A 1 97 ? -2.120 6.731 -11.691 1.00 95.19 97 VAL A O 1
ATOM 763 N N . ILE A 1 98 ? -1.785 6.345 -9.507 1.00 93.44 98 ILE A N 1
ATOM 764 C CA . ILE A 1 98 ? -0.324 6.462 -9.579 1.00 93.44 98 ILE A CA 1
ATOM 765 C C . ILE A 1 98 ? 0.284 5.262 -10.322 1.00 93.44 98 ILE A C 1
ATOM 767 O O . ILE A 1 98 ? 1.157 5.448 -11.173 1.00 93.44 98 ILE A O 1
ATOM 771 N N . SER A 1 99 ? -0.176 4.042 -10.030 1.00 93.25 99 SER A N 1
ATOM 772 C CA . SER A 1 99 ? 0.312 2.810 -10.654 1.00 93.25 99 SER A CA 1
ATOM 773 C C . SER A 1 99 ? -0.056 2.741 -12.124 1.00 93.25 99 SER A C 1
ATOM 775 O O . SER A 1 99 ? 0.823 2.440 -12.924 1.00 93.25 99 SER A O 1
ATOM 777 N N . SER A 1 100 ? -1.280 3.121 -12.501 1.00 93.38 100 SER A N 1
ATOM 778 C CA . SER A 1 100 ? -1.693 3.136 -13.904 1.00 93.38 100 SER A CA 1
ATOM 779 C C . SER A 1 100 ? -0.783 4.033 -14.741 1.00 93.38 100 SER A C 1
ATOM 781 O O . SER A 1 100 ? -0.335 3.615 -15.803 1.00 93.38 100 SER A O 1
ATOM 783 N N . ILE A 1 101 ? -0.430 5.229 -14.254 1.00 94.94 101 ILE A N 1
ATOM 784 C CA . ILE A 1 101 ? 0.495 6.124 -14.969 1.00 94.94 101 ILE A CA 1
ATOM 785 C C . ILE A 1 101 ? 1.893 5.494 -15.056 1.00 94.94 101 ILE A C 1
ATOM 787 O O . ILE A 1 101 ? 2.461 5.387 -16.144 1.00 94.94 101 ILE A O 1
ATOM 791 N N . ALA A 1 102 ? 2.445 5.040 -13.927 1.00 92.38 102 ALA A N 1
ATOM 792 C CA . ALA A 1 102 ? 3.800 4.490 -13.876 1.00 92.38 102 ALA A CA 1
ATOM 793 C C . ALA A 1 102 ? 3.955 3.212 -14.723 1.00 92.38 102 ALA A C 1
ATOM 795 O O . ALA A 1 102 ? 4.927 3.054 -15.465 1.00 92.38 102 ALA A O 1
ATOM 796 N N . TYR A 1 103 ? 2.987 2.301 -14.641 1.00 93.44 103 TYR A N 1
ATOM 797 C CA . TYR A 1 103 ? 2.987 1.045 -15.381 1.00 93.44 103 TYR A CA 1
ATOM 798 C C . TYR A 1 103 ? 2.603 1.222 -16.845 1.00 93.44 103 TYR A C 1
ATOM 800 O O . TYR A 1 103 ? 3.124 0.472 -17.666 1.00 93.44 103 TYR A O 1
ATOM 808 N N . ALA A 1 104 ? 1.779 2.209 -17.209 1.00 93.12 104 ALA A N 1
ATOM 809 C CA . ALA A 1 104 ? 1.540 2.527 -18.617 1.00 93.12 104 ALA A CA 1
ATOM 810 C C . ALA A 1 104 ? 2.837 2.989 -19.291 1.00 93.12 104 ALA A C 1
ATOM 812 O O . ALA A 1 104 ? 3.180 2.490 -20.361 1.00 93.12 104 ALA A O 1
ATOM 813 N N . ILE A 1 105 ? 3.613 3.860 -18.634 1.00 93.75 105 ILE A N 1
ATOM 814 C CA . ILE A 1 105 ? 4.931 4.273 -19.138 1.00 93.75 105 ILE A CA 1
ATOM 815 C C . ILE A 1 105 ? 5.843 3.049 -19.285 1.00 93.75 105 ILE A C 1
ATOM 817 O O . ILE A 1 105 ? 6.371 2.797 -20.365 1.00 93.75 105 ILE A O 1
ATOM 821 N N . LYS A 1 106 ? 5.986 2.239 -18.230 1.00 92.38 106 LYS A N 1
ATOM 822 C CA . LYS A 1 106 ? 6.868 1.065 -18.263 1.00 92.38 106 LYS A CA 1
ATOM 823 C C . LYS A 1 106 ? 6.459 0.059 -19.345 1.00 92.38 106 LYS A C 1
ATOM 825 O O . LYS A 1 106 ? 7.282 -0.353 -20.155 1.00 92.38 106 LYS A O 1
ATOM 830 N N . TYR A 1 107 ? 5.197 -0.353 -19.368 1.00 93.94 107 TYR A N 1
ATOM 831 C CA . TYR A 1 107 ? 4.784 -1.499 -20.168 1.00 93.94 107 TYR A CA 1
ATOM 832 C C . TYR A 1 107 ? 4.252 -1.145 -21.548 1.00 93.94 107 TYR A C 1
ATOM 834 O O . TYR A 1 107 ? 4.346 -1.996 -22.421 1.00 93.94 107 TYR A O 1
ATOM 842 N N . PHE A 1 108 ? 3.729 0.057 -21.797 1.00 93.50 108 PHE A N 1
ATOM 843 C CA . PHE A 1 108 ? 3.305 0.435 -23.152 1.00 93.50 108 PHE A CA 1
ATOM 844 C C . PHE A 1 108 ? 4.412 1.136 -23.934 1.00 93.50 108 PHE A C 1
ATOM 846 O O . PHE A 1 108 ? 4.500 0.912 -25.136 1.00 93.50 108 PHE A O 1
ATOM 853 N N . ILE A 1 109 ? 5.258 1.941 -23.277 1.00 92.31 109 ILE A N 1
ATOM 854 C CA . ILE A 1 109 ? 6.306 2.715 -23.964 1.00 92.31 109 ILE A CA 1
ATOM 855 C C . ILE A 1 109 ? 7.625 1.941 -24.032 1.00 92.31 109 ILE A C 1
ATOM 857 O O . ILE A 1 109 ? 8.256 1.928 -25.082 1.00 92.31 109 ILE A O 1
ATOM 861 N N . LEU A 1 110 ? 8.060 1.307 -22.935 1.00 90.69 110 LEU A N 1
ATOM 862 C CA . LEU A 1 110 ? 9.372 0.641 -22.904 1.00 90.69 110 LEU A CA 1
ATOM 863 C C . LEU A 1 110 ? 9.295 -0.827 -23.337 1.00 90.69 110 LEU A C 1
ATOM 865 O O . LEU A 1 110 ? 10.148 -1.294 -24.084 1.00 90.69 110 LEU A O 1
ATOM 869 N N . GLU A 1 111 ? 8.287 -1.564 -22.863 1.00 91.75 111 GLU A N 1
ATOM 870 C CA . GLU A 1 111 ? 8.205 -3.020 -23.073 1.00 91.75 111 GLU A CA 1
ATOM 871 C C . GLU A 1 111 ? 7.121 -3.473 -24.067 1.00 91.75 111 GLU A C 1
ATOM 873 O O . GLU A 1 111 ? 7.029 -4.668 -24.350 1.00 91.75 111 GLU A O 1
ATOM 878 N N . PHE A 1 112 ? 6.284 -2.559 -24.569 1.00 92.06 112 PHE A N 1
ATOM 879 C CA . PHE A 1 112 ? 5.193 -2.826 -25.523 1.00 92.06 112 PHE A CA 1
ATOM 880 C C . PHE A 1 112 ? 4.325 -4.064 -25.189 1.00 92.06 112 PHE A C 1
ATOM 882 O O . PHE A 1 112 ? 3.946 -4.846 -26.062 1.00 92.06 112 PHE A O 1
ATOM 889 N N . SER A 1 113 ? 3.991 -4.267 -23.911 1.00 93.06 113 SER A N 1
ATOM 890 C CA . SER A 1 113 ? 3.264 -5.437 -23.414 1.00 93.06 113 SER A CA 1
ATOM 891 C C . SER A 1 113 ? 2.039 -5.071 -22.578 1.00 93.06 113 SER A C 1
ATOM 893 O O . SER A 1 113 ? 2.129 -4.761 -21.389 1.00 93.06 113 SER A O 1
ATOM 895 N N . PHE A 1 114 ? 0.852 -5.235 -23.166 1.00 92.25 114 PHE A N 1
ATOM 896 C CA . PHE A 1 114 ? -0.410 -5.059 -22.441 1.00 92.25 114 PHE A CA 1
ATOM 897 C C . PHE A 1 114 ? -0.608 -6.078 -21.313 1.00 92.25 114 PHE A C 1
ATOM 899 O O . PHE A 1 114 ? -1.098 -5.753 -20.233 1.00 92.25 114 PHE A O 1
ATOM 906 N N . ARG A 1 115 ? -0.159 -7.316 -21.532 1.00 93.94 115 ARG A N 1
ATOM 907 C CA . ARG A 1 115 ? -0.263 -8.392 -20.541 1.00 93.94 115 ARG A CA 1
ATOM 908 C C . ARG A 1 115 ? 0.469 -8.036 -19.246 1.00 93.94 115 ARG A C 1
ATOM 910 O O . ARG A 1 115 ? -0.105 -8.188 -18.173 1.00 93.94 115 ARG A O 1
ATOM 917 N N . LYS A 1 116 ? 1.704 -7.529 -19.336 1.00 91.69 116 LYS A N 1
ATOM 918 C CA . LYS A 1 116 ? 2.494 -7.158 -18.150 1.00 91.69 116 LYS A CA 1
ATOM 919 C C . LYS A 1 116 ? 1.895 -5.974 -17.384 1.00 91.69 116 LYS A C 1
ATOM 921 O O . LYS A 1 116 ? 1.994 -5.953 -16.161 1.00 91.69 116 LYS A O 1
ATOM 926 N N . PHE A 1 117 ? 1.234 -5.045 -18.079 1.00 93.31 117 PHE A N 1
ATOM 927 C CA . PHE A 1 117 ? 0.487 -3.957 -17.442 1.00 93.31 117 PHE A CA 1
ATOM 928 C C . PHE A 1 117 ? -0.622 -4.495 -16.533 1.00 93.31 117 PHE A C 1
ATOM 930 O O . PHE A 1 117 ? -0.639 -4.187 -15.344 1.00 93.31 117 PHE A O 1
ATOM 937 N N . ILE A 1 118 ? -1.487 -5.367 -17.061 1.00 94.12 118 ILE A N 1
ATOM 938 C CA . ILE A 1 118 ? -2.576 -5.976 -16.282 1.00 94.12 118 ILE A CA 1
ATOM 939 C C . ILE A 1 118 ? -2.025 -6.828 -15.135 1.00 94.12 118 ILE A C 1
ATOM 941 O O . ILE A 1 118 ? -2.532 -6.755 -14.016 1.00 94.12 118 ILE A O 1
ATOM 945 N N . GLU A 1 119 ? -0.963 -7.603 -15.381 1.00 93.31 119 GLU A N 1
ATOM 946 C CA . GLU A 1 119 ? -0.344 -8.402 -14.322 1.00 93.31 119 GLU A CA 1
ATOM 947 C C . GLU A 1 119 ? 0.184 -7.532 -13.171 1.00 93.31 119 GLU A C 1
ATOM 949 O O . GLU A 1 119 ? 0.044 -7.904 -12.005 1.00 93.31 119 GLU A O 1
ATOM 954 N N . ALA A 1 120 ? 0.773 -6.374 -13.473 1.00 91.50 120 ALA A N 1
ATOM 955 C CA . ALA A 1 120 ? 1.311 -5.475 -12.460 1.00 91.50 120 ALA A CA 1
ATOM 956 C C . ALA A 1 120 ? 0.217 -4.686 -11.721 1.00 91.50 120 ALA A C 1
ATOM 958 O O . ALA A 1 120 ? 0.271 -4.598 -10.494 1.00 91.50 120 ALA A O 1
ATOM 959 N N . GLU A 1 121 ? -0.779 -4.162 -12.441 1.00 93.00 121 GLU A N 1
ATOM 960 C CA . GLU A 1 121 ? -1.861 -3.333 -11.883 1.00 93.00 121 GLU A CA 1
ATOM 961 C C . GLU A 1 121 ? -2.736 -4.116 -10.889 1.00 93.00 121 GLU A C 1
ATOM 963 O O . GLU A 1 121 ? -3.162 -3.583 -9.867 1.00 93.00 121 GLU A O 1
ATOM 968 N N . PHE A 1 122 ? -2.954 -5.410 -11.145 1.00 91.81 122 PHE A N 1
ATOM 969 C CA . PHE A 1 122 ? -3.746 -6.292 -10.279 1.00 91.81 122 PHE A CA 1
ATOM 970 C C . PHE A 1 122 ? -2.896 -7.190 -9.369 1.00 91.81 122 PHE A C 1
ATOM 972 O O . PHE A 1 122 ? 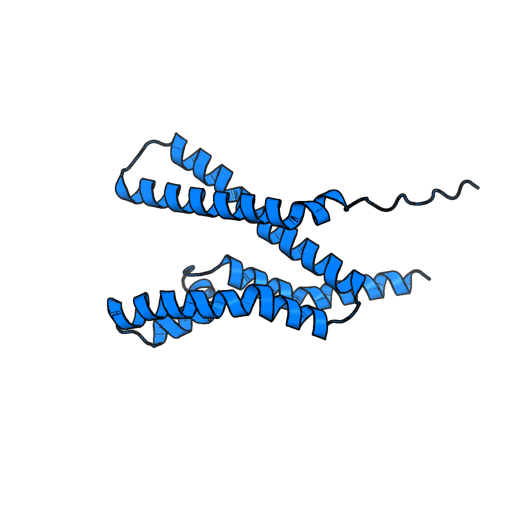-3.377 -8.207 -8.868 1.00 91.81 122 PHE A O 1
ATOM 979 N N . PHE A 1 123 ? -1.634 -6.821 -9.133 1.00 92.19 123 PHE A N 1
ATOM 980 C CA . PHE A 1 123 ? -0.704 -7.523 -8.237 1.00 92.19 123 PHE A CA 1
ATOM 981 C C . PHE A 1 123 ? -0.382 -8.979 -8.620 1.00 92.19 123 PHE A C 1
ATOM 983 O O . PHE A 1 123 ? 0.258 -9.686 -7.844 1.00 92.19 123 PHE A O 1
ATOM 990 N N . ILE A 1 124 ? -0.773 -9.453 -9.802 1.00 92.00 124 ILE A N 1
ATOM 991 C CA . ILE A 1 124 ? -0.487 -10.816 -10.277 1.00 92.00 124 ILE A CA 1
ATOM 992 C C . ILE A 1 124 ? 1.028 -11.022 -10.386 1.00 92.00 124 ILE A C 1
ATOM 994 O O . ILE A 1 124 ? 1.545 -12.054 -9.958 1.00 92.00 124 ILE A O 1
ATOM 998 N N . SER A 1 125 ? 1.755 -10.016 -10.881 1.00 89.12 125 SER A N 1
ATOM 999 C CA . SER A 1 125 ? 3.222 -10.029 -10.934 1.00 89.12 125 SER A CA 1
ATOM 1000 C C . SER A 1 125 ? 3.855 -10.212 -9.555 1.00 89.12 125 SER A C 1
ATOM 1002 O O . SER A 1 125 ? 4.891 -10.860 -9.444 1.00 89.12 125 SER A O 1
ATOM 1004 N N . PHE A 1 126 ? 3.223 -9.713 -8.492 1.00 91.06 126 PHE A N 1
ATOM 1005 C CA . PHE A 1 126 ? 3.753 -9.883 -7.144 1.00 91.06 126 PHE A CA 1
ATOM 1006 C C . PHE A 1 126 ? 3.631 -11.339 -6.700 1.00 91.06 126 PHE A C 1
ATOM 1008 O O . PHE A 1 126 ? 4.628 -11.946 -6.324 1.00 91.06 126 PHE A O 1
ATOM 1015 N N . TRP A 1 127 ? 2.444 -11.931 -6.819 1.00 89.38 127 TRP A N 1
ATOM 1016 C CA . TRP A 1 127 ? 2.211 -13.309 -6.378 1.00 89.38 127 TRP A CA 1
ATOM 1017 C C . TRP A 1 127 ? 2.964 -14.351 -7.208 1.00 89.38 127 TRP A C 1
ATOM 1019 O O . TRP A 1 127 ? 3.372 -15.377 -6.673 1.00 89.38 127 TRP A O 1
ATOM 1029 N N . MET A 1 128 ? 3.150 -14.091 -8.505 1.00 91.12 128 MET A N 1
ATOM 1030 C CA . MET A 1 128 ? 3.761 -15.053 -9.425 1.00 91.12 128 MET A CA 1
ATOM 1031 C C . MET A 1 128 ? 5.264 -14.845 -9.622 1.00 91.12 128 MET A C 1
ATOM 1033 O O . MET A 1 128 ? 5.972 -15.803 -9.919 1.00 91.12 128 MET A O 1
ATOM 1037 N N . LYS A 1 129 ? 5.750 -13.602 -9.518 1.00 87.69 129 LYS A N 1
ATOM 1038 C CA . LYS A 1 129 ? 7.123 -13.220 -9.893 1.00 87.69 129 LYS A CA 1
ATOM 1039 C C . LYS A 1 129 ? 7.859 -12.443 -8.796 1.00 87.69 129 LYS A C 1
ATOM 1041 O O . LYS A 1 129 ? 9.009 -12.085 -8.999 1.00 87.69 129 LYS A O 1
ATOM 1046 N N . ASN A 1 130 ? 7.230 -12.192 -7.642 1.00 84.50 130 ASN A N 1
ATOM 1047 C CA . ASN A 1 130 ? 7.754 -11.338 -6.566 1.00 84.50 130 ASN A CA 1
ATOM 1048 C C . ASN A 1 130 ? 8.070 -9.896 -7.011 1.00 84.50 130 ASN A C 1
ATOM 1050 O O . ASN A 1 130 ? 8.932 -9.234 -6.438 1.00 84.50 130 ASN A O 1
ATOM 1054 N N . GLU A 1 131 ? 7.340 -9.382 -8.005 1.00 82.75 131 GLU A N 1
ATOM 1055 C CA . GLU A 1 131 ? 7.543 -8.041 -8.557 1.00 82.75 131 GLU A CA 1
ATOM 1056 C C . GLU A 1 131 ? 6.334 -7.123 -8.348 1.00 82.75 131 GLU A C 1
ATOM 1058 O O . GLU A 1 131 ? 5.182 -7.527 -8.489 1.00 82.75 131 GLU A O 1
ATOM 1063 N N . GLY A 1 132 ? 6.591 -5.837 -8.106 1.00 83.62 132 GLY A N 1
ATOM 1064 C CA . GLY A 1 132 ? 5.555 -4.804 -8.047 1.00 83.62 132 GLY A CA 1
ATOM 1065 C C . GLY A 1 132 ? 5.191 -4.367 -6.629 1.00 83.62 132 GLY A C 1
ATOM 1066 O O . GLY A 1 132 ? 5.974 -4.495 -5.687 1.00 83.62 132 GLY A O 1
ATOM 1067 N N . ALA A 1 133 ? 4.005 -3.776 -6.483 1.00 85.69 133 ALA A N 1
ATOM 1068 C CA . ALA A 1 133 ? 3.572 -3.086 -5.267 1.00 85.69 133 ALA A CA 1
ATOM 1069 C C . ALA A 1 133 ? 3.105 -4.047 -4.153 1.00 85.69 133 ALA A C 1
ATOM 1071 O O . ALA A 1 133 ? 1.947 -4.021 -3.727 1.00 85.69 133 ALA A O 1
ATOM 1072 N N . TRP A 1 134 ? 4.024 -4.880 -3.657 1.00 88.06 134 TRP A N 1
ATOM 1073 C CA . TRP A 1 134 ? 3.762 -5.928 -2.664 1.00 88.06 134 TRP A CA 1
ATOM 1074 C C . TRP A 1 134 ? 3.030 -5.418 -1.414 1.00 88.06 134 TRP A C 1
ATOM 1076 O O . TRP A 1 134 ? 2.092 -6.053 -0.936 1.00 88.06 134 TRP A O 1
ATOM 1086 N N . TYR A 1 135 ? 3.404 -4.239 -0.905 1.00 86.88 135 TYR A N 1
ATOM 1087 C CA . TYR A 1 135 ? 2.793 -3.666 0.293 1.00 86.88 135 TYR A CA 1
ATOM 1088 C C . TYR A 1 135 ? 1.289 -3.426 0.097 1.00 86.88 135 TYR A C 1
ATOM 1090 O O . TYR A 1 135 ? 0.482 -3.800 0.949 1.00 86.88 135 TYR A O 1
ATOM 1098 N N . ILE A 1 136 ? 0.897 -2.850 -1.045 1.00 90.38 136 ILE A N 1
ATOM 1099 C CA . ILE A 1 136 ? -0.511 -2.579 -1.351 1.00 90.38 136 ILE A CA 1
ATOM 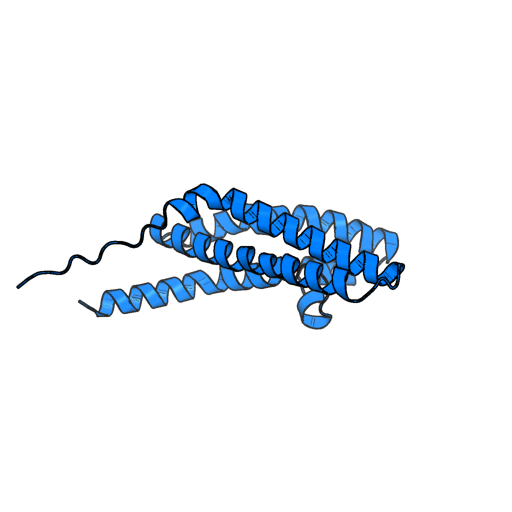1100 C C . ILE A 1 136 ? -1.271 -3.891 -1.561 1.00 90.38 136 ILE A C 1
ATOM 1102 O O . ILE A 1 136 ? -2.381 -4.019 -1.043 1.00 90.38 136 ILE A O 1
ATOM 1106 N N . ALA A 1 137 ? -0.660 -4.880 -2.221 1.00 91.94 137 ALA A N 1
ATOM 1107 C CA . ALA A 1 137 ? -1.251 -6.206 -2.405 1.00 91.94 137 ALA A CA 1
ATOM 1108 C C . ALA A 1 137 ? -1.601 -6.862 -1.057 1.00 91.94 137 ALA A C 1
ATOM 1110 O O . ALA A 1 137 ? -2.741 -7.274 -0.830 1.00 91.94 137 ALA A O 1
ATOM 1111 N N . VAL A 1 138 ? -0.646 -6.895 -0.121 1.00 91.88 138 VAL A N 1
ATOM 1112 C CA . VAL A 1 138 ? -0.851 -7.487 1.210 1.00 91.88 138 VAL A CA 1
ATOM 1113 C C . VAL A 1 138 ? -1.872 -6.685 2.018 1.00 91.88 138 VAL A C 1
ATOM 1115 O O . VAL A 1 138 ? -2.770 -7.262 2.632 1.00 91.88 138 VAL A O 1
ATOM 1118 N N . VAL A 1 139 ? -1.791 -5.351 2.012 1.00 92.12 139 VAL A N 1
ATOM 1119 C CA . VAL A 1 139 ? -2.746 -4.503 2.740 1.00 92.12 139 VAL A CA 1
ATOM 1120 C C . VAL A 1 139 ? -4.168 -4.640 2.196 1.00 92.12 139 VAL A C 1
ATOM 1122 O O . VAL A 1 139 ? -5.111 -4.653 2.989 1.00 92.12 139 VAL A O 1
ATOM 1125 N N . ALA A 1 140 ? -4.342 -4.793 0.883 1.00 92.50 140 ALA A N 1
ATOM 1126 C CA . ALA A 1 140 ? -5.646 -5.048 0.283 1.00 92.50 140 ALA A CA 1
ATOM 1127 C C . ALA A 1 140 ? -6.255 -6.356 0.814 1.00 92.50 140 ALA A C 1
ATOM 1129 O O . ALA A 1 140 ? -7.399 -6.347 1.274 1.00 92.50 140 ALA A O 1
ATOM 1130 N N . VAL A 1 141 ? -5.473 -7.443 0.860 1.00 93.12 141 VAL A N 1
ATOM 1131 C CA . VAL A 1 141 ? -5.902 -8.720 1.461 1.00 93.12 141 VAL A CA 1
ATOM 1132 C C . VAL A 1 141 ? -6.284 -8.529 2.930 1.00 93.12 141 VAL A C 1
ATOM 1134 O O . VAL A 1 141 ? -7.362 -8.948 3.353 1.00 93.12 141 VAL A O 1
ATOM 1137 N N . LEU A 1 142 ? -5.456 -7.829 3.709 1.00 93.06 142 LEU A N 1
ATOM 1138 C CA . LEU A 1 142 ? -5.748 -7.555 5.118 1.00 93.06 142 LEU A CA 1
ATOM 1139 C C . LEU A 1 142 ? -7.044 -6.756 5.295 1.00 93.06 142 LEU A C 1
ATOM 1141 O O . LEU A 1 142 ? -7.815 -7.045 6.207 1.00 93.06 142 LEU A O 1
ATOM 1145 N N . TYR A 1 143 ? -7.326 -5.780 4.430 1.00 94.00 143 TYR A N 1
ATOM 1146 C CA . TYR A 1 143 ? -8.572 -5.012 4.483 1.00 94.00 143 TYR A CA 1
ATOM 1147 C C . TYR A 1 143 ? -9.803 -5.844 4.125 1.00 94.00 143 TYR A C 1
ATOM 1149 O O . TYR A 1 143 ? -10.866 -5.596 4.693 1.00 94.00 143 TYR A O 1
ATOM 1157 N N . VAL A 1 144 ? -9.671 -6.840 3.247 1.00 93.12 144 VAL A N 1
ATOM 1158 C CA . VAL A 1 144 ? -10.746 -7.801 2.959 1.00 93.12 144 VAL A CA 1
ATOM 1159 C C . VAL A 1 144 ? -11.002 -8.706 4.165 1.00 93.12 144 VAL A C 1
ATOM 1161 O O . VAL A 1 144 ? -12.152 -8.873 4.565 1.00 93.12 144 VAL A O 1
ATOM 1164 N N . VAL A 1 145 ? -9.942 -9.231 4.787 1.00 93.44 145 VAL A N 1
ATOM 1165 C CA . VAL A 1 145 ? -10.030 -10.197 5.897 1.00 93.44 145 VAL A CA 1
ATOM 1166 C C . VAL A 1 145 ? -10.448 -9.542 7.222 1.00 93.44 145 VAL A C 1
ATOM 1168 O O . VAL A 1 145 ? -11.131 -10.161 8.041 1.00 93.44 145 VAL A O 1
ATOM 1171 N N . TYR A 1 146 ? -10.075 -8.282 7.461 1.00 93.62 146 TYR A N 1
ATOM 1172 C CA . TYR A 1 146 ? -10.226 -7.649 8.774 1.00 93.62 146 TYR A CA 1
ATOM 1173 C C . TYR A 1 146 ? -11.667 -7.611 9.325 1.00 93.62 146 TYR A C 1
ATOM 1175 O O . TYR A 1 146 ? -11.845 -7.916 10.508 1.00 93.62 146 TYR A O 1
ATOM 1183 N N . PRO A 1 147 ? -12.715 -7.283 8.543 1.00 91.62 147 PRO A N 1
ATOM 1184 C CA . PRO A 1 147 ? -14.090 -7.290 9.049 1.00 91.62 147 PRO A CA 1
ATOM 1185 C C . PRO A 1 147 ? -14.557 -8.666 9.541 1.00 91.62 147 PRO A C 1
ATOM 1187 O O . PRO A 1 147 ? -15.314 -8.742 10.509 1.00 91.62 147 PRO A O 1
ATOM 1190 N N . VAL A 1 148 ? -14.060 -9.756 8.945 1.00 91.00 148 VAL A N 1
ATOM 1191 C CA . VAL A 1 148 ? -14.341 -11.124 9.413 1.00 91.00 148 VAL A CA 1
ATOM 1192 C C . VAL A 1 148 ? -13.750 -11.331 10.807 1.00 91.00 148 VAL A C 1
ATOM 1194 O O . VAL A 1 148 ? -14.461 -11.732 11.731 1.00 91.00 148 VAL A O 1
ATOM 1197 N N . LEU A 1 149 ? -12.476 -10.968 10.996 1.00 90.81 149 LEU A N 1
ATOM 1198 C CA . LEU A 1 149 ? -11.806 -11.035 12.301 1.00 90.81 149 LEU A CA 1
ATOM 1199 C C . LEU A 1 149 ? -12.521 -10.177 13.354 1.00 90.81 149 LEU A C 1
ATOM 1201 O O . LEU A 1 149 ? -12.694 -10.599 14.500 1.00 90.81 149 LEU A O 1
ATOM 1205 N N . TYR A 1 150 ? -12.982 -8.990 12.956 1.00 90.38 150 TYR A N 1
ATOM 1206 C CA . TYR A 1 150 ? -13.738 -8.087 13.817 1.00 90.38 150 TYR A CA 1
ATOM 1207 C C . TYR A 1 150 ? -15.053 -8.714 14.306 1.00 90.38 150 TYR A C 1
ATOM 1209 O O . TYR A 1 150 ? -15.364 -8.669 15.501 1.00 90.38 150 TYR A O 1
ATOM 1217 N N . ASN A 1 151 ? -15.801 -9.352 13.403 1.00 88.50 151 ASN A N 1
ATOM 1218 C CA . ASN A 1 151 ? -17.062 -10.014 13.732 1.00 88.50 151 ASN A CA 1
ATOM 1219 C C . ASN A 1 151 ? -16.855 -11.221 14.660 1.00 88.50 151 ASN A C 1
ATOM 1221 O O . ASN A 1 151 ? -17.602 -11.375 15.631 1.00 88.50 151 ASN A O 1
ATOM 1225 N N . ILE A 1 152 ? -15.807 -12.022 14.431 1.00 89.31 152 ILE A N 1
ATOM 1226 C CA . ILE A 1 152 ? -15.425 -13.129 15.325 1.00 89.31 152 ILE A CA 1
ATOM 1227 C C . ILE A 1 152 ? -15.130 -12.593 16.733 1.00 89.31 152 ILE A C 1
ATOM 1229 O O . ILE A 1 152 ? -15.672 -13.093 17.720 1.00 89.31 152 ILE A O 1
ATOM 1233 N N . GLN A 1 153 ? -14.339 -11.520 16.842 1.00 87.12 153 GLN A N 1
ATOM 1234 C CA . GLN A 1 153 ? -14.004 -10.912 18.131 1.00 87.12 153 GLN A CA 1
ATOM 1235 C C . GLN A 1 153 ? -15.244 -10.396 18.879 1.00 87.12 153 GLN A C 1
ATOM 1237 O O . GLN A 1 153 ? -15.329 -10.522 20.106 1.00 87.12 153 GLN A O 1
ATOM 1242 N N . LYS A 1 154 ? -16.202 -9.797 18.162 1.00 83.06 154 LYS A N 1
ATOM 1243 C CA . LYS A 1 154 ? -17.446 -9.282 18.748 1.00 83.06 154 LYS A CA 1
ATOM 1244 C C . LYS A 1 154 ? -18.360 -10.416 19.222 1.00 83.06 154 LYS A C 1
ATOM 1246 O O . LYS A 1 154 ? -18.872 -10.336 20.336 1.00 83.06 154 LYS A O 1
ATOM 1251 N N . SER A 1 155 ? -18.490 -11.485 18.433 1.00 77.12 155 SER A N 1
ATOM 1252 C CA . SER A 1 155 ? -19.267 -12.682 18.789 1.00 77.12 155 SER A CA 1
ATOM 1253 C C . SER A 1 155 ? -18.769 -13.320 20.092 1.00 77.12 155 SER A C 1
ATOM 1255 O O . SER A 1 155 ? -19.550 -13.581 21.006 1.00 77.12 155 SER A O 1
ATOM 1257 N N . THR A 1 156 ? -17.451 -13.451 20.256 1.00 74.19 156 THR A N 1
ATOM 1258 C CA . THR A 1 156 ? -16.850 -14.014 21.478 1.00 74.19 156 THR A CA 1
ATOM 1259 C C . THR A 1 156 ? -17.070 -13.140 22.717 1.00 74.19 156 THR A C 1
ATOM 1261 O O . THR A 1 156 ? -17.174 -13.660 23.826 1.00 74.19 156 THR A O 1
ATOM 1264 N N . LYS A 1 157 ? -17.166 -11.812 22.562 1.00 65.50 157 LYS A N 1
ATOM 1265 C CA . LYS A 1 157 ? -17.513 -10.909 23.674 1.00 65.50 157 LYS A CA 1
ATOM 1266 C C . LYS A 1 157 ? -18.992 -10.987 24.054 1.00 65.50 157 LYS A C 1
ATOM 1268 O O . LYS A 1 157 ? -19.293 -10.863 25.234 1.00 65.50 157 LYS A O 1
ATOM 1273 N N . GLY A 1 158 ? -19.882 -11.213 23.086 1.00 57.81 158 GLY A N 1
ATOM 1274 C CA . GLY A 1 158 ? -21.315 -11.405 23.329 1.00 57.81 158 GLY A CA 1
ATOM 1275 C C . GLY A 1 158 ? -21.648 -12.715 24.052 1.00 57.81 158 GLY A C 1
ATOM 1276 O O . GLY A 1 158 ? -22.617 -12.757 24.792 1.00 57.81 158 GLY A O 1
ATOM 1277 N N . LYS A 1 159 ? -20.813 -13.753 23.907 1.00 49.53 159 LYS A N 1
ATOM 1278 C CA . LYS A 1 159 ? -20.960 -15.050 24.600 1.00 49.53 159 LYS A CA 1
ATOM 1279 C C . LYS A 1 159 ? -20.465 -15.070 26.058 1.00 49.53 159 LYS A C 1
ATOM 1281 O O . LYS A 1 159 ? -20.509 -16.117 26.689 1.00 49.53 159 LYS A O 1
ATOM 1286 N N . LYS A 1 160 ? -19.936 -13.956 26.580 1.00 44.19 160 LYS A N 1
ATOM 1287 C CA . LYS A 1 160 ? -19.464 -13.826 27.977 1.00 44.19 160 LYS A CA 1
ATOM 1288 C C . LYS A 1 160 ? -20.462 -13.093 28.892 1.00 44.19 160 LYS A C 1
ATOM 1290 O O . LYS A 1 160 ? -20.033 -12.522 29.894 1.00 44.19 160 LYS A O 1
ATOM 1295 N N . LEU A 1 161 ? -21.743 -13.077 28.529 1.00 37.62 161 LEU A N 1
ATOM 1296 C CA . LEU A 1 161 ? -22.847 -12.574 29.351 1.00 37.62 161 LEU A CA 1
ATOM 1297 C C . LEU A 1 161 ? -23.678 -13.748 29.857 1.00 37.62 161 LEU A C 1
ATOM 1299 O O . LEU A 1 161 ? -24.031 -14.592 29.005 1.00 37.62 161 LEU A O 1
#

Organism: NCBI:txid2929491

pLDDT: mean 82.39, std 13.36, range [37.62, 95.19]

Secondary structure (DSSP, 8-state):
------PPP--HHHHHTHHHHHHHHHHHHHHHHHHHHHHHHH---THHHHHHHHHHGGGHHHHHHHHHHHHHHHHHH--HHHHHHHHIIIIIHHHHHHHHHHHHIIIIIIS--HHHHHHHHTTHHHHHHS-S-HHHHHHHHHHHHHHHHHHHHHHHHHTT-

InterPro domains:
  IPR002656 Acyltransferase 3 domain [PF01757] (23-159)

Foldseek 3Di:
DDPPDDDDDDCPVCVVCVVVLVVQLVVLCVLLVVLVVCCVPPVDDDPSNVVSVVSNVSVVSVVVSLLVVLVVVCVVPVDLVVLVVVCCVPQVVVLLVVLLVVLCCCCVVPPVDPPVSVCASQVVCCVPPVDHDVVSVVSVVCSVCVVVVVVVVVVVVVVVD